Protein AF-V2QAH8-F1 (afdb_monomer_lite)

Secondary structure (DSSP, 8-state):
--HHHHHHHHHTS-TT--EE-HHHHHHHTT--HHHHHHHHHTTSS--EEEEETTEEEEEEEHHHHHHHHHHHHHHHTT-

Radius of gyration: 12.73 Å; chains: 1; bounding box: 34×19×41 Å

Structure (mmCIF, N/CA/C/O backbone):
data_AF-V2QAH8-F1
#
_entry.id   AF-V2QAH8-F1
#
loop_
_atom_site.group_PDB
_atom_site.id
_atom_site.type_symbol
_atom_site.label_atom_id
_atom_site.label_alt_id
_atom_site.label_comp_id
_atom_site.label_asym_id
_atom_site.label_entity_id
_atom_site.label_seq_id
_atom_site.pdbx_PDB_ins_code
_atom_site.Cartn_x
_atom_site.Cartn_y
_atom_site.Cartn_z
_atom_site.occupancy
_atom_site.B_iso_or_equiv
_atom_site.auth_seq_id
_atom_site.auth_comp_id
_atom_site.auth_asym_id
_atom_site.auth_atom_id
_atom_site.pdbx_PDB_model_num
ATOM 1 N N . MET A 1 1 ? -9.035 4.489 18.698 1.00 61.47 1 MET A N 1
ATOM 2 C CA . MET A 1 1 ? -8.692 3.052 18.673 1.00 61.47 1 MET A CA 1
ATOM 3 C C . MET A 1 1 ? -8.556 2.640 17.202 1.00 61.47 1 MET A C 1
ATOM 5 O O . MET A 1 1 ? -9.379 1.902 16.699 1.00 61.47 1 MET A O 1
ATOM 9 N N . TYR A 1 2 ? -7.570 3.222 16.503 1.00 61.78 2 TYR A N 1
ATOM 10 C CA . TYR A 1 2 ? -7.330 3.088 15.046 1.00 61.78 2 TYR A CA 1
ATOM 11 C C . TYR A 1 2 ? -5.863 2.818 14.765 1.00 61.78 2 TYR A C 1
ATOM 13 O O . TYR A 1 2 ? -5.527 1.932 13.986 1.00 61.78 2 TYR A O 1
ATOM 21 N N . GLU A 1 3 ? -5.010 3.533 15.504 1.00 69.00 3 GLU A N 1
ATOM 22 C CA . GLU A 1 3 ? -3.593 3.225 15.696 1.00 69.00 3 GLU A CA 1
ATOM 23 C C . GLU A 1 3 ? -3.385 1.716 15.883 1.00 69.00 3 GLU A C 1
ATOM 25 O O . GLU A 1 3 ? -2.574 1.129 15.185 1.00 69.00 3 GLU A O 1
ATOM 30 N N . SER A 1 4 ? -4.220 1.048 16.692 1.00 81.44 4 SER A N 1
ATOM 31 C CA . SER A 1 4 ? -4.118 -0.397 16.933 1.00 81.44 4 SER A CA 1
ATOM 32 C C . SER A 1 4 ? -4.261 -1.256 15.673 1.00 81.44 4 SER A C 1
ATOM 34 O O . SER A 1 4 ? -3.525 -2.226 15.533 1.00 81.44 4 SER A O 1
ATOM 36 N N . PHE A 1 5 ? -5.166 -0.913 14.750 1.00 86.56 5 PHE A N 1
ATOM 37 C CA . PHE A 1 5 ? -5.391 -1.707 13.536 1.00 86.56 5 PHE A CA 1
ATOM 38 C C . PHE A 1 5 ? -4.388 -1.368 12.429 1.00 86.56 5 PHE A C 1
ATOM 40 O O . PHE A 1 5 ? -3.870 -2.255 11.750 1.00 86.56 5 PHE A O 1
ATOM 47 N N . VAL A 1 6 ? -4.056 -0.080 12.279 1.00 91.50 6 VAL A N 1
ATOM 48 C CA . VAL A 1 6 ? -2.970 0.355 11.390 1.00 91.50 6 VAL A CA 1
ATOM 49 C C . VAL A 1 6 ? -1.670 -0.323 11.806 1.00 91.50 6 VAL A C 1
ATOM 51 O O . VAL A 1 6 ? -0.998 -0.923 10.968 1.00 91.50 6 VAL A O 1
ATOM 54 N N . ASP A 1 7 ? -1.332 -0.280 13.093 1.00 92.00 7 ASP A N 1
ATOM 55 C CA . ASP A 1 7 ? -0.114 -0.886 13.613 1.00 92.00 7 ASP A CA 1
ATOM 56 C C . ASP A 1 7 ? -0.147 -2.409 13.491 1.00 92.00 7 ASP A C 1
ATOM 58 O O . ASP A 1 7 ? 0.867 -2.989 13.114 1.00 92.00 7 ASP A O 1
ATOM 62 N N . GLU A 1 8 ? -1.289 -3.071 13.705 1.00 93.19 8 GLU A N 1
ATOM 63 C CA . GLU A 1 8 ? -1.438 -4.508 13.451 1.00 93.19 8 GLU A CA 1
ATOM 64 C C . GLU A 1 8 ? -1.053 -4.855 12.005 1.00 93.19 8 GLU A C 1
ATOM 66 O O . GLU A 1 8 ? -0.127 -5.644 11.781 1.00 93.19 8 GLU A O 1
ATOM 71 N N . ILE A 1 9 ? -1.678 -4.200 11.018 1.00 94.06 9 ILE A N 1
ATOM 72 C CA . ILE A 1 9 ? -1.371 -4.420 9.598 1.00 94.06 9 ILE A CA 1
ATOM 73 C C . ILE A 1 9 ? 0.105 -4.125 9.324 1.00 94.06 9 ILE A C 1
ATOM 75 O O . ILE A 1 9 ? 0.798 -4.938 8.703 1.00 94.06 9 ILE A O 1
ATOM 79 N N . MET A 1 10 ? 0.611 -2.986 9.798 1.00 94.94 10 MET A N 1
ATOM 80 C CA . MET A 1 10 ? 1.984 -2.551 9.548 1.00 94.94 10 MET A CA 1
ATOM 81 C C . MET A 1 10 ? 3.022 -3.463 10.214 1.00 94.94 10 MET A C 1
ATOM 83 O O . MET A 1 10 ? 4.098 -3.665 9.641 1.00 94.94 10 MET A O 1
ATOM 87 N N . ASN A 1 11 ? 2.713 -4.064 11.363 1.00 94.88 11 ASN A N 1
ATOM 88 C CA . ASN A 1 11 ? 3.571 -5.023 12.059 1.00 94.88 11 ASN A CA 1
ATOM 89 C C . ASN A 1 11 ? 3.667 -6.358 11.313 1.00 94.88 11 ASN A C 1
ATOM 91 O O . ASN A 1 11 ? 4.701 -7.020 11.367 1.00 94.88 11 ASN A O 1
ATOM 95 N N . THR A 1 12 ? 2.650 -6.722 10.524 1.00 95.19 12 THR A N 1
ATOM 96 C CA . THR A 1 12 ? 2.725 -7.906 9.649 1.00 95.19 12 THR A CA 1
ATOM 97 C C . THR A 1 12 ? 3.624 -7.719 8.418 1.00 95.19 12 THR A C 1
ATOM 99 O O . THR A 1 12 ? 3.831 -8.661 7.642 1.00 95.19 12 THR A O 1
ATOM 102 N N . ILE A 1 13 ? 4.114 -6.500 8.177 1.00 94.94 13 ILE A N 1
ATOM 103 C CA . ILE A 1 13 ? 5.004 -6.171 7.066 1.00 94.94 13 ILE A CA 1
ATOM 104 C C . ILE A 1 13 ? 6.425 -6.047 7.630 1.00 94.94 13 ILE A C 1
ATOM 106 O O . ILE A 1 13 ? 6.659 -5.164 8.458 1.00 94.94 13 ILE A O 1
ATOM 110 N N . PRO A 1 14 ? 7.399 -6.851 7.164 1.00 94.75 14 PRO A N 1
ATOM 111 C CA . PRO A 1 14 ? 8.768 -6.785 7.668 1.00 94.75 14 PRO A CA 1
ATOM 112 C C . PRO A 1 14 ? 9.370 -5.379 7.556 1.00 94.75 14 PRO A C 1
ATOM 114 O O . PRO A 1 14 ? 9.204 -4.711 6.533 1.00 94.75 14 PRO A O 1
ATOM 117 N N . GLN A 1 15 ? 10.109 -4.939 8.580 1.00 90.56 15 GLN A N 1
ATOM 118 C CA . GLN A 1 15 ? 10.657 -3.575 8.640 1.00 90.56 15 GLN A CA 1
ATOM 119 C C . GLN A 1 15 ? 11.629 -3.258 7.492 1.00 90.56 15 GLN A C 1
ATOM 121 O O . GLN A 1 15 ? 11.674 -2.127 7.020 1.00 90.56 15 GLN A O 1
ATOM 126 N N . PHE A 1 16 ? 12.366 -4.246 6.979 1.00 93.25 16 PHE A N 1
ATOM 127 C CA . PHE A 1 16 ? 13.263 -4.055 5.831 1.00 93.25 16 PHE A CA 1
ATOM 128 C C . PHE A 1 16 ? 12.514 -3.877 4.497 1.00 93.25 16 PHE A C 1
ATOM 130 O O . PHE A 1 16 ? 13.097 -3.429 3.510 1.00 93.25 16 PHE A O 1
ATOM 137 N N . LYS A 1 17 ? 11.218 -4.213 4.433 1.00 93.31 17 LYS A N 1
ATOM 138 C CA . LYS A 1 17 ? 10.417 -4.123 3.209 1.00 93.31 17 LYS A CA 1
ATOM 139 C C . LYS A 1 17 ? 9.848 -2.712 3.045 1.00 93.31 17 LYS A C 1
ATOM 141 O O . LYS A 1 17 ? 8.706 -2.433 3.404 1.00 93.31 17 LYS A O 1
ATOM 146 N N . GLN A 1 18 ? 10.673 -1.826 2.493 1.00 95.44 18 GLN A N 1
ATOM 147 C CA . GLN A 1 18 ? 10.352 -0.404 2.322 1.00 95.44 18 GLN A CA 1
ATOM 148 C C . GLN A 1 18 ? 9.461 -0.107 1.110 1.00 95.44 18 GLN A C 1
ATOM 150 O O . GLN A 1 18 ? 8.751 0.893 1.111 1.00 95.44 18 GLN A O 1
ATOM 155 N N . MET A 1 19 ? 9.463 -0.981 0.100 1.00 96.69 19 MET A N 1
ATOM 156 C CA . MET A 1 19 ? 8.667 -0.828 -1.119 1.00 96.69 19 MET A CA 1
ATOM 157 C C . MET A 1 19 ? 7.690 -1.992 -1.259 1.00 96.69 19 MET A C 1
ATOM 159 O O . MET A 1 19 ? 8.080 -3.162 -1.240 1.00 96.69 19 MET A O 1
ATOM 163 N N . LEU A 1 20 ? 6.413 -1.663 -1.402 1.00 96.62 20 LEU A N 1
ATOM 164 C CA . LEU A 1 20 ? 5.309 -2.608 -1.464 1.00 96.62 20 LEU A CA 1
ATOM 165 C C . LEU A 1 20 ? 4.744 -2.662 -2.880 1.00 96.62 20 LEU A C 1
ATOM 167 O O . LEU A 1 20 ? 4.704 -1.665 -3.600 1.00 96.62 20 LEU A O 1
ATOM 171 N N . THR A 1 21 ? 4.331 -3.849 -3.296 1.00 96.38 21 THR A N 1
ATOM 172 C CA . THR A 1 21 ? 3.667 -4.071 -4.578 1.00 96.38 21 THR A CA 1
ATOM 173 C C . THR A 1 21 ? 2.152 -3.973 -4.403 1.00 96.38 21 THR A C 1
ATOM 175 O O . THR A 1 21 ? 1.638 -4.087 -3.289 1.00 96.38 21 THR A O 1
ATOM 178 N N . VAL A 1 22 ? 1.432 -3.745 -5.503 1.00 96.12 22 VAL A N 1
ATOM 179 C CA . VAL A 1 22 ? -0.036 -3.613 -5.493 1.00 96.12 22 VAL A CA 1
ATOM 180 C C . VAL A 1 22 ? -0.707 -4.868 -4.941 1.00 96.12 22 VAL A C 1
ATOM 182 O O . VAL A 1 22 ? -1.533 -4.757 -4.043 1.00 96.12 22 VAL A O 1
ATOM 185 N N . ASP A 1 23 ? -0.306 -6.043 -5.425 1.00 96.25 23 ASP A N 1
ATOM 186 C CA . ASP A 1 23 ? -0.811 -7.348 -4.983 1.00 96.25 23 ASP A CA 1
ATOM 187 C C . ASP A 1 23 ? -0.527 -7.599 -3.495 1.00 96.25 23 ASP A C 1
ATOM 189 O O . ASP A 1 23 ? -1.356 -8.138 -2.764 1.00 96.25 23 ASP A O 1
ATOM 193 N N . TYR A 1 24 ? 0.638 -7.163 -3.010 1.00 96.62 24 TYR A N 1
ATOM 194 C CA . TYR A 1 24 ? 0.988 -7.296 -1.602 1.00 96.62 24 TYR A CA 1
ATOM 195 C C . TYR A 1 24 ? 0.085 -6.435 -0.720 1.00 96.62 24 TYR A C 1
ATOM 197 O O . TYR A 1 24 ? -0.379 -6.906 0.313 1.00 96.62 24 TYR A O 1
ATOM 205 N N . ILE A 1 25 ? -0.180 -5.192 -1.129 1.00 96.75 25 ILE A N 1
ATOM 206 C CA . ILE A 1 25 ? -1.092 -4.298 -0.409 1.00 96.75 25 ILE A CA 1
ATOM 207 C C . ILE A 1 25 ? -2.516 -4.841 -0.446 1.00 96.75 25 ILE A C 1
ATOM 209 O O . ILE A 1 25 ? -3.126 -4.962 0.609 1.00 96.75 25 ILE A O 1
ATOM 213 N N . ALA A 1 26 ? -3.007 -5.220 -1.626 1.00 96.81 26 ALA A N 1
ATOM 214 C CA . ALA A 1 26 ? -4.332 -5.795 -1.839 1.00 96.81 26 ALA A CA 1
ATOM 215 C C . ALA A 1 26 ? -4.625 -6.928 -0.845 1.00 96.81 26 ALA A C 1
ATOM 217 O O . ALA A 1 26 ? -5.617 -6.889 -0.122 1.00 96.81 26 ALA A O 1
ATOM 218 N N . ARG A 1 27 ? -3.681 -7.865 -0.698 1.00 96.50 27 ARG A N 1
ATOM 219 C CA . ARG A 1 27 ? -3.786 -8.984 0.251 1.00 96.50 27 ARG A CA 1
ATOM 220 C C . ARG A 1 27 ? -3.737 -8.576 1.725 1.00 96.50 27 ARG A C 1
ATOM 222 O O . ARG A 1 27 ? -4.199 -9.341 2.562 1.00 96.50 27 ARG A O 1
ATOM 229 N N . LYS A 1 28 ? -3.141 -7.431 2.068 1.00 95.00 28 LYS A N 1
ATOM 230 C CA . LYS A 1 28 ? -3.017 -6.960 3.460 1.00 95.00 28 LYS A CA 1
ATOM 231 C C . LYS A 1 28 ? -4.270 -6.266 3.980 1.00 95.00 28 LYS A C 1
ATOM 233 O O . LYS A 1 28 ? -4.471 -6.261 5.186 1.00 95.00 28 LYS A O 1
ATOM 238 N N . ILE A 1 29 ? -5.076 -5.692 3.091 1.00 93.69 29 ILE A N 1
ATOM 239 C CA . ILE A 1 29 ? -6.311 -4.967 3.437 1.00 93.69 29 ILE A CA 1
ATOM 240 C C . ILE A 1 29 ? -7.566 -5.610 2.843 1.00 93.69 29 ILE A C 1
ATOM 242 O O . ILE A 1 29 ? -8.615 -4.981 2.826 1.00 93.69 29 ILE A O 1
ATOM 246 N N . ASP A 1 30 ? -7.433 -6.834 2.328 1.00 94.31 30 ASP A N 1
ATOM 247 C CA . ASP A 1 30 ? -8.502 -7.609 1.690 1.00 94.31 30 ASP A CA 1
ATOM 248 C C . ASP A 1 30 ? -9.263 -6.841 0.594 1.00 94.31 30 ASP A C 1
ATOM 250 O O . ASP A 1 30 ? -10.489 -6.833 0.508 1.00 94.31 30 ASP A O 1
ATOM 254 N N . LEU A 1 31 ? -8.513 -6.154 -0.271 1.00 95.50 31 LEU A N 1
ATOM 255 C CA . LEU A 1 31 ? -9.056 -5.455 -1.435 1.00 95.50 31 LEU A CA 1
ATOM 256 C C . LEU A 1 31 ? -8.535 -6.072 -2.728 1.00 95.50 31 LEU A C 1
ATOM 258 O O . LEU A 1 31 ? -7.478 -6.690 -2.767 1.00 95.50 31 LEU A O 1
ATOM 262 N N . SER A 1 32 ? -9.249 -5.845 -3.831 1.00 97.12 32 SER A N 1
ATOM 263 C CA . SER A 1 32 ? -8.758 -6.248 -5.151 1.00 97.12 32 SER A CA 1
ATOM 264 C C . SER A 1 32 ? -7.588 -5.372 -5.618 1.00 97.12 32 SER A C 1
ATOM 266 O O . SER A 1 32 ? -7.580 -4.156 -5.394 1.00 97.12 32 SER A O 1
ATOM 268 N N . ASP A 1 33 ? -6.662 -5.948 -6.389 1.00 96.19 33 ASP A N 1
ATOM 269 C CA . ASP A 1 33 ? -5.595 -5.204 -7.073 1.00 96.19 33 ASP A CA 1
ATOM 270 C C . ASP A 1 33 ? -6.133 -4.019 -7.886 1.00 96.19 33 ASP A C 1
ATOM 272 O O . ASP A 1 33 ? -5.496 -2.969 -7.970 1.00 96.19 33 ASP A O 1
ATOM 276 N N . ARG A 1 34 ? -7.315 -4.172 -8.499 1.00 96.62 34 ARG A N 1
ATOM 277 C CA . ARG A 1 34 ? -7.976 -3.112 -9.272 1.00 96.62 34 ARG A CA 1
ATOM 278 C C . ARG A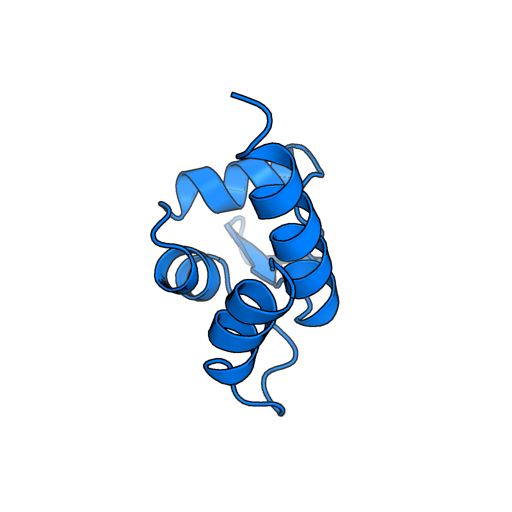 1 34 ? -8.360 -1.933 -8.380 1.00 96.62 34 ARG A C 1
ATOM 280 O O . ARG A 1 34 ? -8.171 -0.789 -8.782 1.00 96.62 34 ARG A O 1
ATOM 287 N N . THR A 1 35 ? -8.881 -2.201 -7.186 1.00 96.81 35 THR A N 1
ATOM 288 C CA . THR A 1 35 ? -9.239 -1.162 -6.212 1.00 96.81 35 THR A CA 1
ATOM 289 C C . THR A 1 35 ? -7.996 -0.405 -5.758 1.00 96.81 35 THR A C 1
ATOM 291 O O . THR A 1 35 ? -7.987 0.824 -5.775 1.00 96.81 35 THR A O 1
ATOM 294 N N . VAL A 1 36 ? -6.919 -1.129 -5.438 1.00 96.81 36 VAL A N 1
ATOM 295 C CA . VAL A 1 36 ? -5.643 -0.522 -5.037 1.00 96.81 36 VAL A CA 1
ATOM 296 C C . VAL A 1 36 ? -5.058 0.330 -6.168 1.00 96.81 36 VAL A C 1
ATOM 298 O O . VAL A 1 36 ? -4.681 1.475 -5.926 1.00 96.81 36 VAL A O 1
ATOM 301 N N . ARG A 1 37 ? -5.051 -0.165 -7.416 1.00 95.69 37 ARG A N 1
ATOM 302 C CA . ARG A 1 37 ? -4.645 0.635 -8.590 1.00 95.69 37 ARG A CA 1
ATOM 303 C C . ARG A 1 37 ? -5.478 1.904 -8.730 1.00 95.69 37 ARG A C 1
ATOM 305 O O . ARG A 1 37 ? -4.911 2.974 -8.899 1.00 95.69 37 ARG A O 1
ATOM 312 N N . ARG A 1 38 ? -6.799 1.810 -8.571 1.00 96.25 38 ARG A N 1
ATOM 313 C CA . ARG A 1 38 ? -7.692 2.971 -8.648 1.00 96.25 38 ARG A CA 1
ATOM 314 C C . ARG A 1 38 ? -7.392 4.010 -7.565 1.00 96.25 38 ARG A C 1
ATOM 316 O O . ARG A 1 38 ? -7.530 5.202 -7.818 1.00 96.25 38 ARG A O 1
ATOM 323 N N . TYR A 1 39 ? -6.979 3.596 -6.366 1.00 96.62 39 TYR A N 1
ATOM 324 C CA . TYR A 1 39 ? -6.517 4.542 -5.346 1.00 96.62 39 TYR A CA 1
ATOM 325 C C . TYR A 1 39 ? -5.232 5.253 -5.752 1.00 96.62 39 TYR A C 1
ATOM 327 O O . TYR A 1 39 ? -5.113 6.447 -5.491 1.00 96.62 39 TYR A O 1
ATOM 335 N N . ILE A 1 40 ? -4.314 4.561 -6.425 1.00 95.62 40 ILE A N 1
ATOM 336 C CA . ILE A 1 40 ? -3.094 5.173 -6.960 1.00 95.62 40 ILE A CA 1
ATOM 337 C C . ILE A 1 40 ? -3.434 6.167 -8.075 1.00 95.62 40 ILE A C 1
ATOM 339 O O . ILE A 1 40 ? -3.025 7.322 -8.018 1.00 95.62 40 ILE A O 1
ATOM 343 N N . GLU A 1 41 ? -4.237 5.747 -9.051 1.00 94.44 41 GLU A N 1
ATOM 344 C CA . GLU A 1 41 ? -4.649 6.566 -10.201 1.00 94.44 41 GLU A CA 1
ATOM 345 C C . GLU A 1 41 ? -5.416 7.827 -9.779 1.00 94.44 41 GLU A C 1
ATOM 347 O O . GLU A 1 41 ? -5.217 8.894 -10.351 1.00 94.44 41 GLU A O 1
ATOM 352 N N . ASN A 1 42 ? -6.245 7.727 -8.736 1.00 95.31 42 ASN A N 1
ATOM 353 C CA . ASN A 1 42 ? -6.993 8.859 -8.185 1.00 95.31 42 ASN A CA 1
ATOM 354 C C . ASN A 1 42 ? -6.193 9.682 -7.155 1.00 95.31 42 ASN A C 1
ATOM 356 O O . ASN A 1 42 ? -6.775 10.531 -6.482 1.00 95.31 42 ASN A O 1
ATOM 360 N N . GLY A 1 43 ? -4.899 9.400 -6.964 1.00 94.69 43 GLY A N 1
ATOM 361 C CA . GLY A 1 43 ? -4.021 10.136 -6.047 1.00 94.69 43 GLY A CA 1
ATOM 362 C C . GLY A 1 43 ? -4.274 9.897 -4.554 1.00 94.69 43 GLY A C 1
ATOM 363 O O . GLY A 1 43 ? -3.702 10.591 -3.721 1.00 94.69 43 GLY A O 1
ATOM 364 N N . LYS A 1 44 ? -5.109 8.916 -4.189 1.00 95.62 44 LYS A N 1
ATOM 365 C CA . LYS A 1 44 ? -5.369 8.540 -2.788 1.00 95.62 44 LYS A CA 1
ATOM 366 C C . LYS A 1 44 ? -4.236 7.713 -2.180 1.00 95.62 44 LYS A C 1
ATOM 368 O O . LYS A 1 44 ? -4.055 7.736 -0.969 1.00 95.62 44 LYS A O 1
ATOM 373 N N . LEU A 1 45 ? -3.501 6.968 -3.006 1.00 96.62 45 LEU A N 1
ATOM 374 C CA . LEU A 1 45 ? -2.353 6.165 -2.592 1.00 96.62 45 LEU A CA 1
ATOM 375 C C . LEU A 1 45 ? -1.120 6.564 -3.403 1.00 96.62 45 LEU A C 1
ATOM 377 O O . LEU A 1 45 ? -1.041 6.320 -4.602 1.00 96.62 45 LEU A O 1
ATOM 381 N N . GLU A 1 46 ? -0.139 7.164 -2.741 1.00 96.00 46 GLU A N 1
ATOM 382 C CA . GLU A 1 46 ? 1.107 7.575 -3.383 1.00 96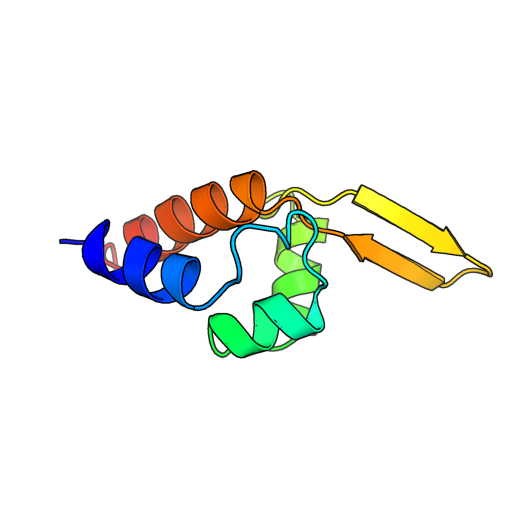.00 46 GLU A CA 1
ATOM 383 C C . GLU A 1 46 ? 1.946 6.354 -3.801 1.00 96.00 46 GLU A C 1
ATOM 385 O O . GLU A 1 46 ? 2.199 5.446 -3.004 1.00 96.00 46 GLU A O 1
ATOM 390 N N . ALA A 1 47 ? 2.397 6.332 -5.058 1.00 96.81 47 ALA A N 1
ATOM 391 C CA . ALA A 1 47 ? 3.213 5.256 -5.604 1.00 96.81 47 ALA A CA 1
ATOM 392 C C . ALA A 1 47 ? 4.224 5.775 -6.630 1.00 96.81 47 ALA A C 1
ATOM 394 O O . ALA A 1 47 ? 3.948 6.697 -7.393 1.00 96.81 47 ALA A O 1
ATOM 395 N N . LEU A 1 48 ? 5.371 5.105 -6.710 1.00 94.69 48 LEU A N 1
ATOM 396 C CA . LEU A 1 48 ? 6.299 5.234 -7.826 1.00 94.69 48 LEU A CA 1
ATOM 397 C C . LEU A 1 48 ? 5.829 4.331 -8.967 1.00 94.69 48 LEU A C 1
ATOM 399 O O . LEU A 1 48 ? 5.610 3.133 -8.762 1.00 94.69 48 LEU A O 1
ATOM 403 N N . ASN A 1 49 ? 5.683 4.894 -10.163 1.00 92.19 49 ASN A N 1
ATOM 404 C CA . ASN A 1 49 ? 5.357 4.139 -11.367 1.00 92.19 49 ASN A CA 1
ATOM 405 C C . ASN A 1 49 ? 6.636 3.825 -12.146 1.00 92.19 49 ASN A C 1
ATOM 407 O O . ASN A 1 49 ? 7.278 4.725 -12.683 1.00 92.19 49 ASN A O 1
ATOM 411 N N . PHE A 1 50 ? 6.981 2.545 -12.231 1.00 87.69 50 PHE A N 1
ATOM 412 C CA . PHE A 1 50 ? 8.025 2.058 -13.119 1.00 87.69 50 PHE A CA 1
ATOM 413 C C . PHE A 1 50 ? 7.352 1.473 -14.355 1.00 87.69 50 PHE A C 1
ATOM 415 O O . PHE A 1 50 ? 6.701 0.432 -14.281 1.00 87.69 50 PHE A O 1
ATOM 422 N N . SER A 1 51 ? 7.486 2.146 -15.494 1.00 83.06 51 SER A N 1
ATOM 423 C CA . SER A 1 51 ? 7.043 1.586 -16.768 1.00 83.06 51 SER A CA 1
ATOM 424 C C . SER A 1 51 ? 8.161 0.724 -17.347 1.00 83.06 51 SER A C 1
ATOM 426 O O . SER A 1 51 ? 9.268 1.215 -17.562 1.00 83.06 51 SER A O 1
ATOM 428 N N . HIS A 1 52 ? 7.885 -0.556 -17.590 1.00 73.19 52 HIS A N 1
ATOM 429 C CA . HIS A 1 52 ? 8.779 -1.447 -18.328 1.00 73.19 52 HIS A CA 1
ATOM 430 C C . HIS A 1 52 ? 7.981 -2.123 -19.441 1.00 73.19 52 HIS A C 1
ATOM 432 O O . HIS A 1 52 ? 6.948 -2.735 -19.171 1.00 73.19 52 HIS A O 1
ATOM 438 N N . GLU A 1 53 ? 8.421 -1.959 -20.692 1.00 78.31 53 GLU A N 1
ATOM 439 C CA . GLU A 1 53 ? 7.801 -2.578 -21.878 1.00 78.31 53 GLU A CA 1
ATOM 440 C C . GLU A 1 53 ? 6.275 -2.354 -21.985 1.00 78.31 53 GLU A C 1
ATOM 442 O O . GLU A 1 53 ? 5.504 -3.257 -22.301 1.00 78.31 53 GLU A O 1
ATOM 447 N N . GLY A 1 54 ? 5.806 -1.140 -21.668 1.00 80.44 54 GLY A N 1
ATOM 448 C CA . GLY A 1 54 ? 4.383 -0.783 -21.739 1.00 80.44 54 GLY A CA 1
ATOM 449 C C . GLY A 1 54 ? 3.523 -1.302 -20.580 1.00 80.44 54 GLY A C 1
ATOM 450 O O . GLY A 1 54 ? 2.316 -1.067 -20.565 1.00 80.44 54 GLY A O 1
ATOM 451 N N . ARG A 1 55 ? 4.117 -1.969 -19.580 1.00 79.44 55 ARG A N 1
ATOM 452 C CA . ARG A 1 55 ? 3.436 -2.366 -18.340 1.00 79.44 55 ARG A CA 1
ATOM 453 C C . ARG A 1 55 ? 3.808 -1.418 -17.204 1.00 79.44 55 ARG A C 1
ATOM 455 O O . ARG A 1 55 ? 4.981 -1.271 -16.867 1.00 79.44 55 ARG A O 1
ATOM 462 N N . SER A 1 56 ? 2.800 -0.808 -16.580 1.00 82.50 56 SER A N 1
ATOM 463 C CA . SER A 1 56 ? 2.986 -0.012 -15.363 1.00 82.50 56 SER A CA 1
ATOM 464 C C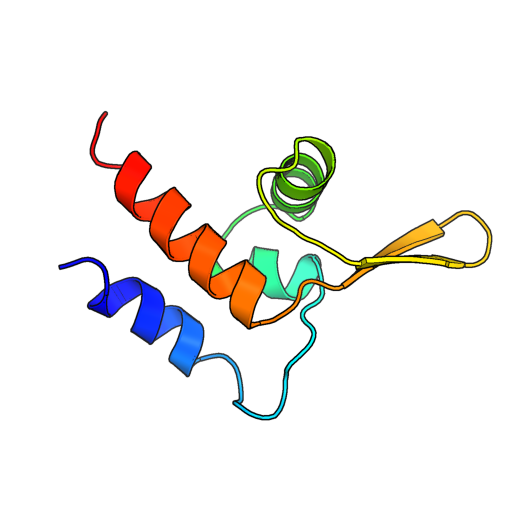 . SER A 1 56 ? 3.148 -0.916 -14.146 1.00 82.50 56 SER A C 1
ATOM 466 O O . SER A 1 56 ? 2.261 -1.700 -13.795 1.00 82.50 56 SER A O 1
ATOM 468 N N . VAL A 1 57 ? 4.292 -0.787 -13.485 1.00 89.88 57 VAL A N 1
ATOM 469 C CA . VAL A 1 57 ? 4.627 -1.486 -12.251 1.00 89.88 57 VAL A CA 1
ATOM 470 C C . VAL A 1 57 ? 4.689 -0.461 -11.131 1.00 89.88 57 VAL A C 1
ATOM 472 O O . VAL A 1 57 ? 5.658 0.283 -10.989 1.00 89.88 57 VAL A O 1
ATOM 475 N N . TYR A 1 58 ? 3.652 -0.440 -10.300 1.00 94.38 58 TYR A N 1
ATOM 476 C CA . TYR A 1 58 ? 3.624 0.438 -9.138 1.00 94.38 58 TYR A CA 1
ATOM 477 C C . TYR A 1 58 ? 4.429 -0.144 -7.973 1.00 94.38 58 TYR A C 1
ATOM 479 O O . TYR A 1 58 ? 4.413 -1.354 -7.693 1.00 94.38 58 TYR A O 1
ATOM 487 N N . ARG A 1 59 ? 5.127 0.748 -7.273 1.00 95.69 59 ARG A N 1
ATOM 488 C CA . ARG A 1 59 ? 5.759 0.491 -5.983 1.00 95.69 59 ARG A CA 1
ATOM 489 C C . ARG A 1 59 ? 5.338 1.563 -4.997 1.00 95.69 59 ARG A C 1
ATOM 491 O O . ARG A 1 59 ? 5.551 2.746 -5.228 1.00 95.69 59 ARG A O 1
ATOM 498 N N . VAL A 1 60 ? 4.756 1.131 -3.895 1.00 96.94 60 VAL A N 1
ATOM 499 C CA . VAL A 1 60 ? 4.216 2.000 -2.857 1.00 96.94 60 VAL A CA 1
ATOM 500 C C . VAL A 1 60 ? 5.210 2.038 -1.699 1.00 96.94 60 VAL A C 1
ATOM 502 O O . VAL A 1 60 ? 5.528 0.977 -1.151 1.00 96.94 60 VAL A O 1
ATOM 505 N N . PRO A 1 61 ? 5.718 3.215 -1.307 1.00 97.62 61 PRO A N 1
ATOM 506 C CA . PRO A 1 61 ? 6.530 3.340 -0.104 1.00 97.62 61 PRO A CA 1
ATOM 507 C C . PRO A 1 61 ? 5.763 2.870 1.138 1.00 97.62 61 PRO A C 1
ATOM 509 O O . PRO A 1 61 ? 4.583 3.176 1.307 1.00 97.62 61 PRO A O 1
ATOM 512 N N . ARG A 1 62 ? 6.436 2.174 2.058 1.00 96.88 62 ARG A N 1
ATOM 513 C CA . ARG A 1 62 ? 5.843 1.712 3.325 1.00 96.88 62 ARG A CA 1
ATOM 514 C C . ARG A 1 62 ? 5.195 2.860 4.110 1.00 96.88 62 ARG A C 1
ATOM 516 O O . ARG A 1 62 ? 4.122 2.689 4.679 1.00 96.88 62 ARG A O 1
ATOM 523 N N . THR A 1 63 ? 5.831 4.029 4.127 1.00 96.81 63 THR A N 1
ATOM 524 C CA . THR A 1 63 ? 5.322 5.241 4.791 1.00 96.81 63 THR A CA 1
ATOM 525 C C . THR A 1 63 ? 4.061 5.783 4.123 1.00 96.81 63 THR A C 1
ATOM 527 O O . THR A 1 63 ? 3.111 6.132 4.819 1.00 96.81 63 THR A O 1
ATOM 530 N N . ALA A 1 64 ? 4.015 5.798 2.788 1.00 97.25 64 ALA A N 1
ATOM 531 C CA . ALA A 1 64 ? 2.822 6.169 2.033 1.00 97.25 64 ALA A CA 1
ATOM 532 C C . ALA A 1 64 ? 1.658 5.215 2.320 1.00 97.25 64 ALA A C 1
ATOM 534 O O . ALA A 1 64 ? 0.532 5.661 2.526 1.00 97.25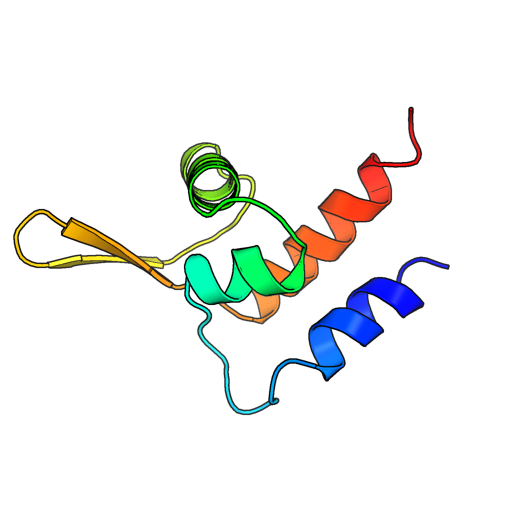 64 ALA A O 1
ATOM 535 N N . PHE A 1 65 ? 1.940 3.912 2.406 1.00 97.19 65 PHE A N 1
ATOM 536 C CA . PHE A 1 65 ? 0.931 2.926 2.766 1.00 97.19 65 PHE A CA 1
ATOM 537 C C . PHE A 1 65 ? 0.383 3.146 4.182 1.00 97.19 65 PHE A C 1
ATOM 539 O O . PHE A 1 65 ? -0.830 3.129 4.354 1.00 97.19 65 PHE A O 1
ATOM 546 N N . ARG A 1 66 ? 1.235 3.446 5.176 1.00 96.06 66 ARG A N 1
ATOM 547 C CA . ARG A 1 66 ? 0.777 3.786 6.537 1.00 96.06 66 ARG A CA 1
ATOM 548 C C . ARG A 1 66 ? -0.197 4.968 6.534 1.00 96.06 66 ARG A C 1
ATOM 550 O O . ARG A 1 66 ? -1.304 4.831 7.040 1.00 96.06 66 ARG A O 1
ATOM 557 N N . ARG A 1 67 ? 0.186 6.082 5.895 1.00 95.56 67 ARG A N 1
ATOM 558 C CA . ARG A 1 67 ? -0.664 7.285 5.772 1.00 95.56 67 ARG A CA 1
ATOM 559 C C . ARG A 1 67 ? -2.005 6.978 5.108 1.00 95.56 67 ARG A C 1
ATOM 561 O O . ARG A 1 67 ? -3.049 7.489 5.512 1.00 95.56 67 ARG A O 1
ATOM 568 N N . PHE A 1 68 ? -1.974 6.134 4.079 1.00 95.56 68 PHE A N 1
ATOM 569 C CA . PHE A 1 68 ? -3.185 5.674 3.417 1.00 95.56 68 PHE A CA 1
ATOM 570 C C . PHE A 1 68 ? -4.093 4.889 4.370 1.00 95.56 68 PHE A C 1
ATOM 572 O O . PHE A 1 68 ? -5.285 5.170 4.397 1.00 95.56 68 PHE A O 1
ATOM 579 N N . LEU A 1 69 ? -3.558 3.957 5.169 1.00 94.38 69 LEU A N 1
ATOM 580 C CA . LEU A 1 69 ? -4.352 3.193 6.141 1.00 94.38 69 LEU A CA 1
ATOM 581 C C . LEU A 1 69 ? -4.975 4.103 7.202 1.00 94.38 69 LEU A C 1
ATOM 583 O O . LEU A 1 69 ? -6.165 3.980 7.479 1.00 94.38 69 LEU A O 1
ATOM 587 N N . GLU A 1 70 ? -4.194 5.039 7.747 1.00 93.06 70 GLU A N 1
ATOM 588 C CA . GLU A 1 70 ? -4.678 6.039 8.708 1.00 93.06 70 GLU A CA 1
ATOM 589 C C . GLU A 1 70 ? -5.878 6.801 8.129 1.00 93.06 70 GLU A C 1
ATOM 591 O O . GLU A 1 70 ? -6.918 6.914 8.774 1.00 93.06 70 GLU A O 1
ATOM 596 N N . THR A 1 71 ? -5.781 7.240 6.872 1.00 91.38 71 THR A N 1
ATOM 597 C CA . THR A 1 71 ? -6.865 7.959 6.186 1.00 91.38 71 THR A CA 1
ATOM 598 C C . THR A 1 71 ? -8.066 7.052 5.894 1.00 91.38 71 THR A C 1
ATOM 600 O O . THR A 1 71 ? -9.209 7.430 6.138 1.00 91.38 71 THR A O 1
ATOM 603 N N . TYR A 1 72 ? -7.817 5.850 5.373 1.00 89.56 72 TYR A N 1
ATOM 604 C CA 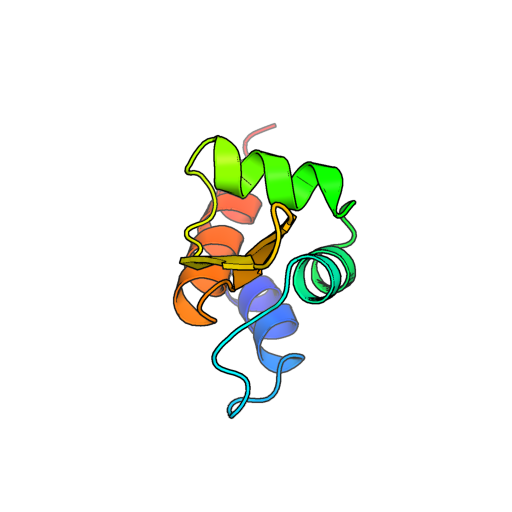. TYR A 1 72 ? -8.843 4.907 4.930 1.00 89.56 72 TYR A CA 1
ATOM 605 C C . TYR A 1 72 ? -9.746 4.451 6.080 1.00 89.56 72 TYR A C 1
ATOM 607 O O . TYR A 1 72 ? -10.970 4.466 5.943 1.00 89.56 72 TYR A O 1
ATOM 615 N N . TYR A 1 73 ? -9.160 4.104 7.227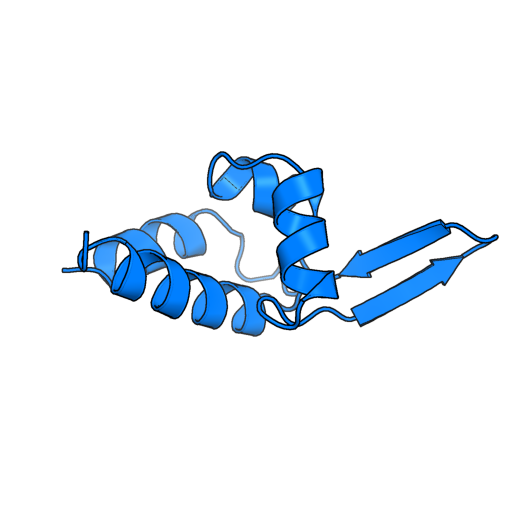 1.00 85.69 73 TYR A N 1
ATOM 616 C CA . TYR A 1 73 ? -9.938 3.667 8.385 1.00 85.69 73 TYR A CA 1
ATOM 617 C C . TYR A 1 73 ? -10.577 4.834 9.131 1.00 85.69 73 TYR A C 1
ATOM 619 O O . TYR A 1 73 ? -11.717 4.700 9.543 1.00 85.69 73 TYR A O 1
ATOM 627 N N . THR A 1 74 ? -9.938 6.009 9.188 1.00 83.44 74 THR A N 1
ATOM 628 C CA . THR A 1 74 ? -10.578 7.202 9.776 1.00 83.44 74 THR A CA 1
ATOM 629 C C . THR A 1 74 ? -11.863 7.597 9.035 1.00 83.44 74 THR A C 1
ATOM 631 O O . THR A 1 74 ? -12.814 8.062 9.652 1.00 83.44 74 THR A O 1
ATOM 634 N N . MET A 1 75 ? -11.916 7.412 7.709 1.00 65.50 75 MET A N 1
ATOM 635 C CA . MET A 1 75 ? -13.096 7.744 6.897 1.00 65.50 75 MET A CA 1
ATOM 636 C C . MET A 1 75 ? -14.195 6.672 6.919 1.00 65.50 75 MET A C 1
ATOM 638 O O . MET A 1 75 ? -15.334 6.978 6.571 1.00 65.50 75 MET A O 1
ATOM 642 N N . SER A 1 76 ? -13.867 5.428 7.276 1.00 61.16 76 SER A N 1
ATOM 643 C CA . SER A 1 76 ? -14.815 4.306 7.222 1.00 61.16 76 SER A CA 1
ATOM 644 C C . SER A 1 76 ? -15.855 4.345 8.348 1.00 61.16 76 SER A C 1
ATOM 646 O O . SER A 1 76 ? -16.914 3.751 8.194 1.00 61.16 76 SER A O 1
ATOM 648 N N . ASP A 1 77 ? -15.606 5.098 9.424 1.00 56.38 77 ASP A N 1
ATOM 649 C CA . ASP A 1 77 ? -16.536 5.266 10.555 1.00 56.38 77 ASP A CA 1
ATOM 650 C C . ASP A 1 77 ? -17.425 6.514 10.462 1.00 56.38 77 ASP A C 1
ATOM 652 O O . ASP A 1 77 ? -18.128 6.860 11.412 1.00 56.38 77 ASP A O 1
ATOM 656 N N . CYS A 1 78 ? -17.402 7.223 9.330 1.00 47.25 78 CYS A N 1
ATOM 657 C CA . CYS A 1 78 ? -18.338 8.317 9.057 1.00 47.25 78 CYS A CA 1
ATOM 658 C C . CYS A 1 78 ? -19.604 7.868 8.299 1.00 47.25 78 CYS A C 1
ATOM 660 O O . CYS A 1 78 ? -20.337 8.730 7.809 1.00 47.25 78 CYS A O 1
ATOM 662 N N . LEU A 1 79 ? -19.856 6.558 8.178 1.00 42.66 79 LEU A N 1
ATOM 663 C CA . LEU A 1 79 ? -21.030 5.975 7.513 1.00 42.66 79 LEU A CA 1
ATOM 664 C C . LEU A 1 79 ? -21.804 5.035 8.438 1.00 42.66 79 LEU A C 1
ATOM 666 O O . LEU A 1 79 ? -21.152 4.248 9.154 1.00 42.66 79 LEU A O 1
#

Organism: NCBI:txid1379858

Foldseek 3Di:
DQCVVLVVLLVVDDPVCFKDWLVRLCVSVVHDSVVSVVCCVVVLAPWDWDDDPNDTTTIGTSVSSSVSSSVVVVVVVVD

Sequence (79 aa):
MYESFVDEIMNTIPQFKQMLTVDYIARKIDLSDRTVRRYIENGKLEALNFSHEGRSVYRVPRTAFRRFLETYYTMSDCL

InterPro domains:
  IPR010093 SinI-like, DNA-binding domain [TIGR01764] (20-70)
  IPR041657 Helix-turn-helix domain, group 17 [PF12728] (19-71)

pLDDT: mean 89.55, std 11.98, range [42.66, 97.62]